Protein AF-A0A354GJG0-F1 (afdb_monomer)

Foldseek 3Di:
DDDDFDDDDPVDDDDPQHGPNHHDDFAKDKDWDWDQDPVRDTDIDIDIDTDDDD

Solvent-accessible surface area (backbone atoms only — not comparable to full-atom values): 3835 Å² total; per-residue (Å²): 140,82,82,89,61,80,86,73,53,94,90,49,82,68,87,87,59,57,36,94,90,38,79,58,77,70,44,81,45,78,51,76,46,80,45,69,46,100,86,70,50,78,44,80,49,71,53,72,51,72,47,84,80,131

Mean predicted aligned error: 5.6 Å

Nearest PDB structures (foldseek):
  1or0-assembly2_D  TM=5.154E-01  e=3.655E-01  Pseudomonas sp. SY-77-1
  4e57-assembly1_A  TM=5.131E-01  e=4.413E-01  Pseudomonas sp. 130
  8a5d-assembly1_X  TM=4.888E-01  e=3.292E+00  Thermochaetoides thermophila
  8a5p-assembly1_X  TM=3.520E-01  e=1.367E+00  Thermochaetoides thermophila
  8a5q-assembly1_X  TM=3.515E-01  e=2.405E+00  Thermochaetoides thermophila

Structure (mmCIF, N/CA/C/O backbone):
data_AF-A0A354GJG0-F1
#
_entry.id   AF-A0A354GJG0-F1
#
loop_
_atom_site.group_PDB
_atom_site.id
_atom_site.type_symbol
_atom_site.label_atom_id
_atom_site.label_alt_id
_atom_site.label_comp_id
_atom_site.label_asym_id
_atom_site.label_entity_id
_atom_site.label_seq_id
_atom_site.pdbx_PDB_ins_code
_atom_site.Cartn_x
_atom_site.Cartn_y
_atom_site.Cartn_z
_atom_site.occupancy
_atom_site.B_iso_or_equiv
_atom_site.auth_seq_id
_atom_site.auth_comp_id
_atom_site.auth_asym_id
_atom_site.auth_atom_id
_atom_site.pdbx_PDB_model_num
ATOM 1 N N . TYR A 1 1 ? -5.086 16.517 -7.875 1.00 48.31 1 TYR A N 1
ATOM 2 C CA . TYR A 1 1 ? -5.524 15.481 -8.830 1.00 48.31 1 TYR A CA 1
ATOM 3 C C . TYR A 1 1 ? -4.583 14.299 -8.690 1.00 48.31 1 TYR A C 1
ATOM 5 O O . TYR A 1 1 ? -3.395 14.478 -8.903 1.00 48.31 1 TYR A O 1
ATOM 13 N N . GLY A 1 2 ? -5.076 13.151 -8.225 1.00 70.06 2 GLY A N 1
ATOM 14 C CA . GLY A 1 2 ? -4.290 11.918 -8.102 1.00 70.06 2 GLY A CA 1
ATOM 15 C C . GLY A 1 2 ? -4.758 10.894 -9.131 1.00 70.06 2 GLY A C 1
ATOM 16 O O . GLY A 1 2 ? -5.916 10.930 -9.548 1.00 70.06 2 GLY A O 1
ATOM 17 N N . LYS A 1 3 ? -3.871 9.993 -9.554 1.00 79.88 3 LYS A N 1
ATOM 18 C CA . LYS A 1 3 ? -4.232 8.872 -10.427 1.00 79.88 3 LYS A CA 1
ATOM 19 C C . LYS A 1 3 ? -4.682 7.703 -9.554 1.00 79.88 3 LYS A C 1
ATOM 21 O O . LYS A 1 3 ? -3.970 7.329 -8.631 1.00 79.88 3 LYS A O 1
ATOM 26 N N . PHE A 1 4 ? -5.854 7.135 -9.829 1.00 82.81 4 PHE A N 1
ATOM 27 C CA . PHE A 1 4 ? -6.276 5.894 -9.179 1.00 82.81 4 PHE A CA 1
ATOM 28 C C . PHE A 1 4 ? -5.417 4.736 -9.693 1.00 82.81 4 PHE A C 1
ATOM 30 O O . PHE A 1 4 ? -5.267 4.564 -10.903 1.00 82.81 4 PHE A O 1
ATOM 37 N N . ILE A 1 5 ? -4.837 3.976 -8.766 1.00 84.69 5 ILE A N 1
ATOM 38 C CA . ILE A 1 5 ? -3.851 2.938 -9.072 1.00 84.69 5 ILE A CA 1
ATOM 39 C C . ILE A 1 5 ? -4.451 1.548 -8.900 1.00 84.69 5 ILE A C 1
ATOM 41 O O . ILE A 1 5 ? -4.374 0.728 -9.815 1.00 84.69 5 ILE A O 1
ATOM 45 N N . ALA A 1 6 ? -5.030 1.299 -7.727 1.00 83.81 6 ALA A N 1
ATOM 46 C CA . ALA A 1 6 ? -5.626 0.030 -7.352 1.00 83.81 6 ALA A CA 1
ATOM 47 C C . ALA A 1 6 ? -6.620 0.235 -6.199 1.00 83.81 6 ALA A C 1
ATOM 49 O O . ALA A 1 6 ? -6.500 1.175 -5.410 1.00 83.81 6 ALA A O 1
ATOM 50 N N . SER A 1 7 ? -7.586 -0.675 -6.085 1.00 82.69 7 SER A N 1
ATOM 51 C CA . SER A 1 7 ? -8.418 -0.844 -4.895 1.00 82.69 7 SER A CA 1
ATOM 52 C C . SER A 1 7 ? -8.325 -2.302 -4.479 1.00 82.69 7 SER A C 1
ATOM 54 O O . SER A 1 7 ? -8.515 -3.196 -5.299 1.00 82.69 7 SER A O 1
ATOM 56 N N . THR A 1 8 ? -8.002 -2.532 -3.212 1.00 81.38 8 THR A N 1
ATOM 57 C CA . THR A 1 8 ? -7.983 -3.864 -2.611 1.00 81.38 8 THR A CA 1
ATOM 58 C C . THR A 1 8 ? -8.838 -3.859 -1.354 1.00 81.38 8 THR A C 1
ATOM 60 O O . THR A 1 8 ? -9.081 -2.813 -0.745 1.00 81.38 8 THR A O 1
ATOM 63 N N . ASN A 1 9 ? -9.319 -5.037 -0.980 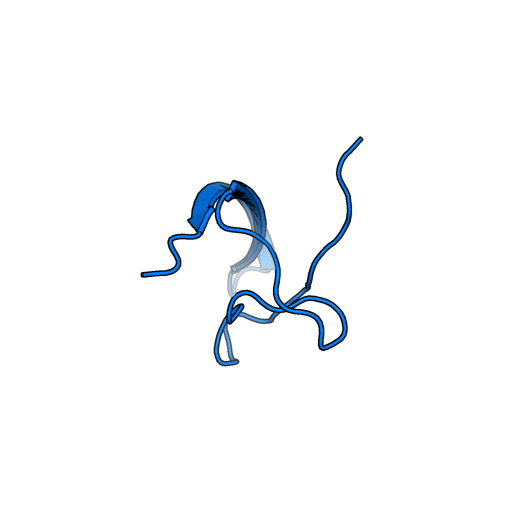1.00 76.94 9 ASN A N 1
AT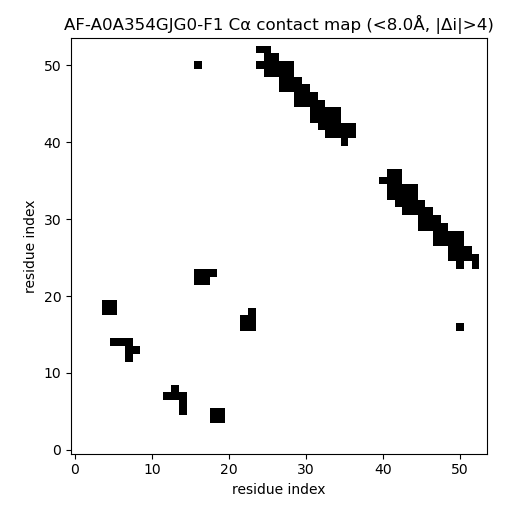OM 64 C CA . ASN A 1 9 ? -10.001 -5.244 0.283 1.00 76.94 9 ASN A CA 1
ATOM 65 C C . ASN A 1 9 ? -8.984 -5.769 1.298 1.00 76.94 9 ASN A C 1
ATOM 67 O O . ASN A 1 9 ? -8.135 -6.584 0.954 1.00 76.94 9 ASN A O 1
ATOM 71 N N . LEU A 1 10 ? -9.126 -5.382 2.562 1.00 72.00 10 LEU A N 1
ATOM 72 C CA . LEU A 1 10 ? -8.282 -5.853 3.667 1.00 72.00 10 LEU A CA 1
ATOM 73 C C . LEU A 1 10 ? -8.343 -7.374 3.876 1.00 72.00 10 LEU A C 1
ATOM 75 O O . LEU A 1 10 ? -7.522 -7.930 4.595 1.00 72.00 10 LEU A O 1
ATOM 79 N N . LYS A 1 11 ? -9.334 -8.046 3.277 1.00 73.69 11 LYS A N 1
ATOM 80 C CA . LYS A 1 11 ? -9.471 -9.508 3.291 1.00 73.69 11 LYS A CA 1
ATOM 81 C C . LYS A 1 11 ? -8.561 -10.226 2.288 1.00 73.69 11 LYS A C 1
ATOM 83 O O . LYS A 1 11 ? -8.360 -11.426 2.435 1.00 73.69 11 LYS A O 1
ATOM 88 N N . ASN A 1 12 ? -8.051 -9.522 1.281 1.00 74.44 12 ASN A N 1
ATOM 89 C CA . ASN A 1 12 ? -7.176 -10.086 0.257 1.00 74.44 12 ASN A CA 1
ATOM 90 C C . ASN A 1 12 ? -5.719 -9.698 0.533 1.00 74.44 12 ASN A C 1
ATOM 92 O O . ASN A 1 12 ? -5.455 -8.752 1.278 1.00 74.44 12 ASN A O 1
ATOM 96 N N . SER A 1 13 ? -4.775 -10.397 -0.112 1.00 73.00 13 SER A N 1
ATOM 97 C CA . SER A 1 13 ? -3.406 -9.885 -0.255 1.00 73.00 13 SER A CA 1
ATOM 98 C C . SER A 1 13 ? -3.499 -8.448 -0.766 1.00 73.00 13 SER A C 1
ATOM 100 O O . SER A 1 13 ? -4.280 -8.174 -1.679 1.00 73.00 13 SER A O 1
ATOM 102 N N . GLY A 1 14 ? -2.801 -7.527 -0.104 1.00 79.88 14 GLY A N 1
ATOM 103 C CA . GLY A 1 14 ? -2.885 -6.095 -0.370 1.00 79.88 14 GLY A CA 1
ATOM 104 C C . GLY A 1 14 ? -2.416 -5.706 -1.777 1.00 79.88 14 GLY A C 1
ATOM 105 O O . GLY A 1 14 ? -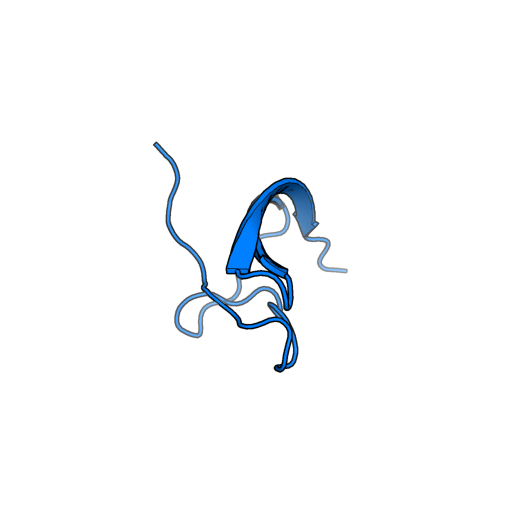2.499 -6.467 -2.735 1.00 79.88 14 GLY A O 1
ATOM 106 N N . TRP A 1 15 ? -1.926 -4.482 -1.924 1.00 86.75 15 TRP A N 1
ATOM 107 C CA . TRP A 1 15 ? -1.361 -4.049 -3.197 1.00 86.75 15 TRP A CA 1
ATOM 108 C C . TRP A 1 15 ? 0.096 -4.511 -3.334 1.00 86.75 15 TRP A C 1
ATOM 110 O O . TRP A 1 15 ? 0.893 -4.304 -2.424 1.00 86.75 15 TRP A O 1
ATOM 120 N N . ASP A 1 16 ? 0.435 -5.127 -4.465 1.00 81.88 16 ASP A N 1
ATOM 121 C CA . ASP A 1 16 ? 1.740 -5.743 -4.754 1.00 81.88 16 ASP A CA 1
ATOM 122 C C . ASP A 1 16 ? 2.709 -4.824 -5.522 1.00 81.88 16 ASP A C 1
ATOM 124 O O . ASP A 1 16 ? 3.802 -5.241 -5.898 1.00 81.88 16 ASP A O 1
ATOM 128 N N . GLY A 1 17 ? 2.328 -3.568 -5.773 1.00 84.94 17 GLY A N 1
ATOM 129 C CA . GLY A 1 17 ? 3.139 -2.631 -6.555 1.00 84.94 17 GLY A CA 1
ATOM 130 C C . GLY A 1 17 ? 2.821 -2.615 -8.055 1.00 84.94 17 GLY A C 1
ATOM 131 O O . GLY A 1 17 ? 3.571 -2.005 -8.827 1.00 84.94 17 GLY A O 1
ATOM 132 N N . THR A 1 18 ? 1.730 -3.262 -8.488 1.00 85.50 18 THR A N 1
ATOM 133 C CA . THR A 1 18 ? 1.296 -3.301 -9.896 1.00 85.50 18 THR A CA 1
ATOM 134 C C . THR A 1 18 ? -0.038 -2.584 -10.138 1.00 85.50 18 THR A C 1
ATOM 136 O O . THR A 1 18 ? -0.954 -2.612 -9.323 1.00 85.50 18 THR A O 1
ATOM 139 N N . SER A 1 19 ? -0.188 -1.910 -11.276 1.00 86.50 19 SER A N 1
ATOM 140 C CA . SER A 1 19 ? -1.439 -1.256 -11.686 1.00 86.50 19 SER A CA 1
ATOM 141 C C . SER A 1 19 ? -1.826 -1.695 -13.086 1.00 86.50 19 SER A C 1
ATOM 143 O O . SER A 1 19 ? -1.046 -1.530 -14.023 1.00 86.50 19 SER A O 1
ATOM 145 N N . ASN A 1 20 ? -3.027 -2.265 -13.241 1.00 83.50 20 ASN A N 1
ATOM 146 C CA . ASN A 1 20 ? -3.500 -2.843 -14.507 1.00 83.50 20 ASN A CA 1
ATOM 147 C C . ASN A 1 20 ? -2.469 -3.787 -15.165 1.00 83.50 20 ASN A C 1
ATOM 149 O O . ASN A 1 20 ? -2.243 -3.729 -16.373 1.00 83.50 20 ASN A O 1
ATOM 153 N N . GLY A 1 21 ? -1.798 -4.620 -14.361 1.00 83.19 21 GLY A N 1
ATOM 154 C CA . GLY A 1 21 ? -0.772 -5.555 -14.839 1.00 83.19 21 GLY A CA 1
ATOM 155 C C . GLY A 1 21 ? 0.561 -4.909 -15.233 1.00 83.19 21 GLY A C 1
ATOM 156 O O . GLY A 1 21 ? 1.433 -5.596 -15.753 1.00 83.19 21 GLY A O 1
ATOM 157 N N . LYS A 1 22 ? 0.739 -3.602 -14.998 1.00 86.12 22 LYS A N 1
ATOM 158 C CA . LYS A 1 22 ? 2.013 -2.898 -15.184 1.00 86.12 22 LYS A CA 1
ATOM 159 C C . LYS A 1 22 ? 2.679 -2.623 -13.851 1.00 86.12 22 LYS A C 1
ATOM 161 O O . LYS A 1 22 ? 2.050 -2.138 -12.913 1.00 86.12 22 LYS A O 1
ATOM 166 N N . GLU A 1 23 ? 3.971 -2.878 -13.800 1.00 88.56 23 GLU A N 1
ATOM 167 C CA . GLU A 1 23 ? 4.812 -2.524 -12.670 1.00 88.56 23 GLU A CA 1
ATOM 168 C C . GLU A 1 23 ? 4.938 -1.007 -12.539 1.00 88.56 23 GLU A C 1
ATOM 170 O O . GLU A 1 23 ? 5.221 -0.308 -13.515 1.00 88.56 23 GLU A O 1
ATOM 175 N N . LEU A 1 24 ? 4.699 -0.493 -11.335 1.00 88.38 24 LEU A N 1
ATOM 176 C CA . LEU A 1 24 ? 4.855 0.928 -11.058 1.00 88.38 24 LEU A CA 1
ATOM 177 C C . LEU A 1 24 ? 6.271 1.269 -10.578 1.00 88.38 24 LEU A C 1
ATOM 179 O O . LEU A 1 24 ? 6.921 0.424 -9.953 1.00 88.38 24 LEU A O 1
ATOM 183 N N . PRO A 1 25 ? 6.755 2.494 -10.857 1.00 88.19 25 PRO A N 1
ATOM 184 C CA . PRO A 1 25 ? 8.095 2.924 -10.474 1.00 88.19 25 PRO A CA 1
ATOM 185 C C . PRO A 1 25 ? 8.281 2.975 -8.954 1.00 88.19 25 PRO A C 1
ATOM 187 O O . PRO A 1 25 ? 7.319 3.044 -8.189 1.00 88.19 25 PRO A O 1
ATOM 190 N N . SER A 1 26 ? 9.539 2.966 -8.519 1.00 90.38 26 SER A N 1
ATOM 191 C CA . SER A 1 26 ? 9.883 3.239 -7.125 1.00 90.38 26 SER A CA 1
ATOM 192 C C . SER A 1 26 ? 9.652 4.728 -6.847 1.00 90.38 26 SER A C 1
ATOM 194 O O . SER A 1 26 ? 10.380 5.564 -7.373 1.00 90.38 26 SER A O 1
ATOM 196 N N . ASP A 1 27 ? 8.586 5.046 -6.113 1.00 89.31 27 ASP A N 1
ATOM 197 C CA . ASP A 1 27 ? 8.105 6.412 -5.857 1.00 89.31 27 ASP A CA 1
ATOM 198 C C . ASP A 1 27 ? 7.230 6.426 -4.587 1.00 89.31 27 ASP A C 1
ATOM 200 O O . ASP A 1 27 ? 6.988 5.375 -3.982 1.00 89.31 27 ASP A O 1
ATOM 204 N N . ASP A 1 28 ? 6.742 7.594 -4.182 1.00 90.62 28 ASP A N 1
ATOM 205 C CA . ASP A 1 28 ? 5.783 7.760 -3.093 1.00 90.62 28 ASP A CA 1
ATOM 206 C C . ASP A 1 28 ? 4.338 7.537 -3.559 1.00 90.62 28 ASP A C 1
ATOM 208 O O . ASP A 1 28 ? 3.859 8.104 -4.543 1.00 90.62 28 ASP A O 1
ATOM 212 N N . TYR A 1 29 ? 3.609 6.713 -2.808 1.00 89.06 29 TYR A N 1
ATOM 213 C CA . TYR A 1 29 ? 2.233 6.331 -3.098 1.00 89.06 29 TYR A CA 1
ATOM 214 C C . TYR A 1 29 ? 1.317 6.686 -1.937 1.00 89.06 29 TYR A C 1
ATOM 216 O O . TYR A 1 29 ? 1.566 6.331 -0.787 1.00 89.06 29 TYR A O 1
ATOM 224 N N . TRP A 1 30 ? 0.205 7.347 -2.254 1.00 90.50 30 TRP A N 1
ATOM 225 C CA . TRP A 1 30 ? -0.833 7.698 -1.291 1.00 90.50 30 TRP A CA 1
ATOM 226 C C . TRP A 1 30 ? -1.942 6.659 -1.297 1.00 90.50 30 TRP A C 1
ATOM 228 O O . TRP A 1 30 ? -2.374 6.190 -2.351 1.00 90.50 30 TRP A O 1
ATOM 238 N N . PHE A 1 31 ? -2.459 6.356 -0.112 1.00 88.94 31 PHE A N 1
ATOM 239 C CA . PHE A 1 31 ? -3.571 5.438 0.055 1.00 88.94 31 PHE A CA 1
ATOM 240 C C . PHE A 1 31 ? -4.649 6.028 0.965 1.00 88.94 31 PHE A C 1
ATOM 242 O O . PHE A 1 31 ? -4.396 6.871 1.830 1.00 88.94 31 PHE A O 1
ATOM 249 N N . LYS A 1 32 ? -5.878 5.557 0.758 1.00 89.38 32 LYS A N 1
ATOM 250 C CA . LYS A 1 32 ? -7.044 5.880 1.576 1.00 89.38 32 LYS A CA 1
ATOM 251 C C . LYS A 1 32 ? -7.803 4.598 1.881 1.00 89.38 32 LYS A C 1
ATOM 253 O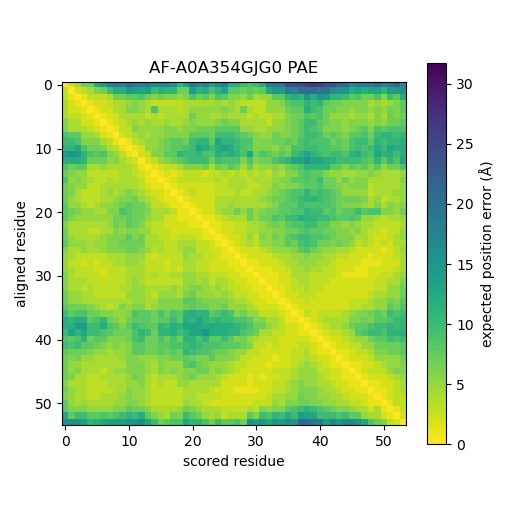 O . LYS A 1 32 ? -8.230 3.898 0.969 1.00 89.38 32 LYS A O 1
ATOM 258 N N . ILE A 1 33 ? -7.984 4.317 3.163 1.00 88.31 33 ILE A N 1
ATOM 259 C CA . ILE A 1 33 ? -8.721 3.167 3.680 1.00 88.31 33 ILE A CA 1
ATOM 260 C C . ILE A 1 33 ? -10.038 3.675 4.250 1.00 88.31 33 ILE A C 1
ATOM 262 O O . ILE A 1 33 ? -10.061 4.657 4.991 1.00 88.31 33 ILE A O 1
ATOM 266 N N . ASN A 1 34 ? -11.128 2.994 3.911 1.00 88.88 34 ASN A N 1
ATOM 267 C CA . ASN A 1 34 ? -12.410 3.149 4.582 1.00 88.88 34 ASN A CA 1
ATOM 2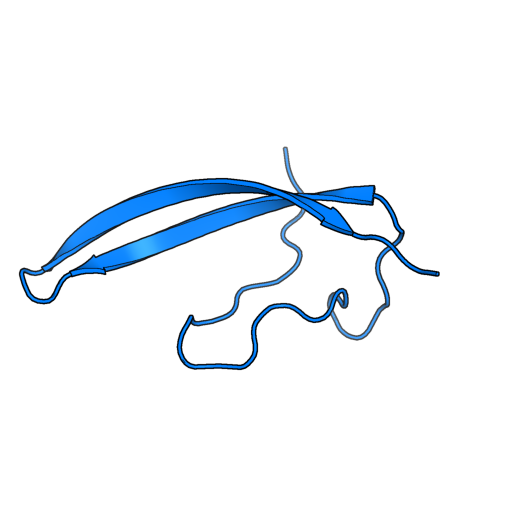68 C C . ASN A 1 34 ? -12.687 1.878 5.391 1.00 88.88 34 ASN A C 1
ATOM 270 O O . ASN A 1 34 ? -12.924 0.817 4.815 1.00 88.88 34 ASN A O 1
ATOM 274 N N . LEU A 1 35 ? -12.607 1.983 6.713 1.00 87.38 35 LEU A N 1
ATOM 275 C CA . LEU A 1 35 ? -12.879 0.904 7.653 1.00 87.38 35 LEU A CA 1
ATOM 276 C C . LEU A 1 35 ? -14.310 1.040 8.156 1.00 87.38 35 LEU A C 1
ATOM 278 O O . LEU A 1 35 ? -14.686 2.091 8.664 1.00 87.38 35 LEU A O 1
ATOM 282 N N . ILE A 1 36 ? -15.089 -0.029 8.048 1.00 88.19 36 ILE A N 1
ATOM 283 C CA . ILE A 1 36 ? -16.444 -0.083 8.593 1.00 88.19 36 ILE A CA 1
ATOM 284 C C . ILE A 1 36 ? -16.398 -0.999 9.807 1.00 88.19 36 ILE A C 1
ATOM 286 O O . ILE A 1 36 ? -16.095 -2.187 9.684 1.00 88.19 36 ILE A O 1
ATOM 290 N N . ASP A 1 37 ? -16.646 -0.434 10.983 1.00 85.44 37 ASP A N 1
ATOM 291 C CA . ASP A 1 37 ? -16.726 -1.203 12.223 1.00 85.44 37 ASP A CA 1
ATOM 292 C C . ASP A 1 37 ? -18.035 -2.016 12.274 1.00 85.44 37 ASP A C 1
ATOM 294 O O . ASP A 1 37 ? -18.996 -1.729 11.558 1.00 85.44 37 ASP A O 1
ATOM 298 N N . LYS A 1 38 ? -18.110 -3.022 13.150 1.00 85.88 38 LYS A N 1
ATOM 299 C CA . LYS A 1 38 ? -19.299 -3.867 13.361 1.00 85.88 38 LYS A CA 1
ATOM 300 C C . LYS A 1 38 ? -20.537 -3.063 13.771 1.00 85.88 38 LYS A C 1
ATOM 302 O O . LYS A 1 38 ? -21.654 -3.523 13.569 1.00 85.88 38 LYS A O 1
ATOM 307 N N . SER A 1 39 ? -20.333 -1.869 14.327 1.00 90.69 39 SER A N 1
ATOM 308 C CA . SER A 1 39 ? -21.377 -0.895 14.667 1.00 90.69 39 SER A CA 1
ATOM 309 C C . SER A 1 39 ? -21.918 -0.105 13.461 1.00 90.69 39 SER A C 1
ATOM 311 O O . SER A 1 39 ? -22.846 0.681 13.621 1.00 90.69 39 SER A O 1
ATOM 313 N N . GLY A 1 40 ? -21.347 -0.282 12.262 1.00 87.94 40 GLY A N 1
ATOM 314 C CA . GLY A 1 40 ? -21.706 0.459 11.046 1.00 87.94 40 GLY A CA 1
ATOM 315 C C . GLY A 1 40 ? -21.020 1.823 10.913 1.00 87.94 40 GLY A C 1
ATOM 316 O O . GLY A 1 40 ? -21.327 2.583 9.996 1.00 87.94 40 GLY A O 1
ATOM 317 N N . LYS A 1 41 ? -20.090 2.159 11.815 1.00 91.19 41 LYS A N 1
ATOM 318 C CA . LYS A 1 41 ? -19.354 3.424 11.771 1.00 91.19 41 LYS A CA 1
ATOM 319 C C . LYS A 1 41 ? -18.193 3.354 10.777 1.00 91.19 41 LYS A C 1
ATOM 321 O O . LYS A 1 41 ? -17.346 2.466 10.872 1.00 91.19 41 LYS A O 1
ATOM 326 N N . ASN A 1 42 ? -18.144 4.330 9.870 1.00 90.81 42 ASN A N 1
ATOM 327 C CA . ASN A 1 42 ? -17.058 4.494 8.905 1.00 90.81 42 ASN A CA 1
ATOM 328 C C . ASN A 1 42 ? -15.892 5.274 9.521 1.00 90.81 42 ASN A C 1
ATOM 330 O O . ASN A 1 42 ? -16.080 6.349 10.093 1.00 90.81 42 ASN A O 1
ATOM 334 N N . TYR A 1 43 ? -14.684 4.765 9.326 1.00 89.69 43 TYR A N 1
ATOM 335 C CA . TYR A 1 43 ? -13.431 5.398 9.700 1.00 89.69 43 TYR A CA 1
ATOM 336 C C . TYR A 1 43 ? -12.549 5.518 8.467 1.00 89.69 43 TYR A C 1
ATOM 338 O O . TYR A 1 43 ? -12.219 4.527 7.817 1.00 89.69 43 TYR A O 1
ATOM 346 N N . PHE A 1 44 ? -12.144 6.744 8.157 1.00 89.88 44 PHE A N 1
ATOM 347 C CA . PHE A 1 44 ? -11.226 7.004 7.059 1.00 89.88 44 PHE A CA 1
ATOM 348 C C . PHE A 1 44 ? -9.807 7.133 7.596 1.00 89.88 44 PHE A C 1
ATOM 350 O O . PHE A 1 44 ? -9.555 7.928 8.499 1.00 89.88 44 PHE A O 1
ATOM 357 N N . HIS A 1 45 ? -8.884 6.376 7.014 1.00 88.81 45 HIS A N 1
ATOM 358 C CA . HIS A 1 45 ? -7.460 6.500 7.285 1.00 88.81 45 HIS A CA 1
ATOM 359 C C . HIS A 1 45 ? -6.729 6.793 5.980 1.00 88.81 45 HIS A C 1
ATOM 361 O O . HIS A 1 45 ? -6.863 6.049 5.012 1.00 88.81 45 HIS A O 1
ATOM 367 N N . ASN A 1 46 ? -5.976 7.887 5.951 1.00 91.00 46 ASN A N 1
ATOM 368 C CA . ASN A 1 46 ? -5.190 8.286 4.792 1.00 91.00 46 ASN A CA 1
ATOM 369 C C . ASN A 1 46 ? -3.717 8.264 5.191 1.00 91.00 46 ASN A C 1
ATOM 371 O O . ASN A 1 46 ? -3.379 8.698 6.292 1.00 91.00 46 ASN A O 1
ATOM 375 N N . GLY A 1 47 ? -2.856 7.816 4.290 1.00 91.38 47 GLY A N 1
ATOM 376 C CA . GLY A 1 47 ? -1.416 7.795 4.508 1.00 91.38 47 GLY A CA 1
ATOM 377 C C . GLY A 1 47 ? -0.662 7.732 3.190 1.00 91.38 47 GLY A C 1
ATOM 378 O O . GLY A 1 47 ? -1.262 7.756 2.112 1.00 91.38 47 GLY A O 1
ATOM 379 N N . HIS A 1 48 ? 0.658 7.650 3.284 1.00 91.56 48 HIS A N 1
ATOM 380 C CA . HIS A 1 48 ? 1.521 7.377 2.146 1.00 91.56 48 HIS A CA 1
ATOM 381 C C . HIS A 1 48 ? 2.637 6.418 2.550 1.00 91.56 48 HIS A C 1
ATOM 383 O O . HIS A 1 48 ? 2.954 6.279 3.732 1.00 91.56 48 HIS A O 1
ATOM 389 N N . PHE A 1 49 ? 3.201 5.740 1.563 1.00 89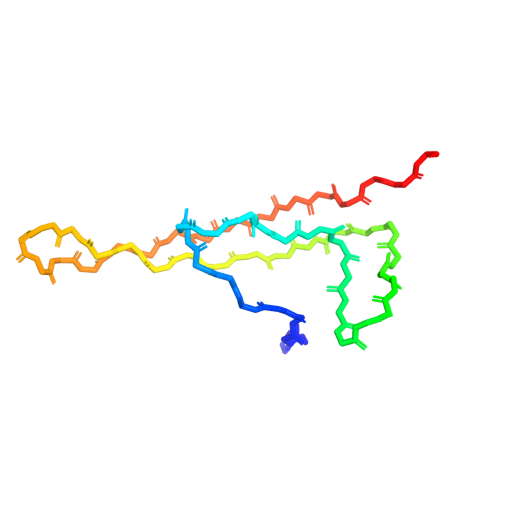.81 49 PHE A N 1
ATOM 390 C CA . PHE A 1 49 ? 4.390 4.913 1.709 1.00 89.81 49 PHE A CA 1
ATOM 391 C C . PHE A 1 49 ? 5.206 4.999 0.424 1.00 89.81 49 PHE A C 1
ATOM 39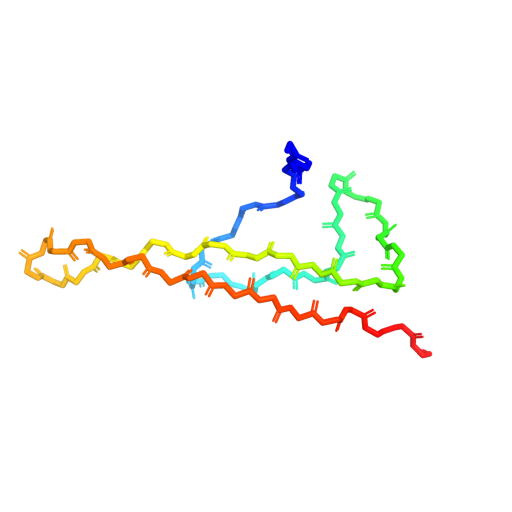3 O O . PHE A 1 49 ? 4.652 5.173 -0.662 1.00 89.81 49 PHE A O 1
ATOM 400 N N . SER A 1 50 ? 6.518 4.842 0.545 1.00 90.06 50 SER A N 1
ATOM 401 C CA . SER A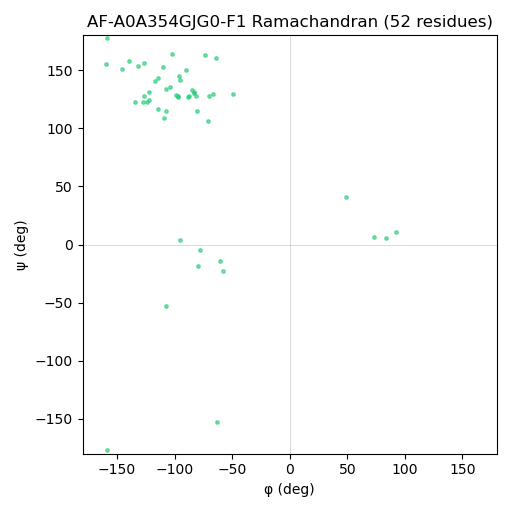 1 50 ? 7.406 4.779 -0.611 1.00 90.06 50 SER A CA 1
ATOM 402 C C . SER A 1 50 ? 7.519 3.328 -1.076 1.00 90.06 50 SER A C 1
ATOM 404 O O . SER A 1 50 ? 7.819 2.430 -0.284 1.00 90.06 50 SER A O 1
ATOM 406 N N . LEU A 1 51 ? 7.267 3.076 -2.359 1.00 88.69 51 LEU A N 1
ATOM 407 C CA . LEU A 1 51 ? 7.506 1.772 -2.967 1.00 88.69 51 LEU A CA 1
ATOM 408 C C . LEU A 1 51 ? 8.992 1.669 -3.296 1.00 88.69 51 LEU A C 1
ATOM 410 O O . LEU A 1 51 ? 9.481 2.398 -4.154 1.00 88.69 51 LEU A O 1
ATOM 414 N N . LEU A 1 52 ? 9.709 0.757 -2.644 1.00 85.38 52 LEU A N 1
ATOM 415 C CA . LEU A 1 52 ? 11.113 0.468 -2.941 1.00 85.38 52 LEU A CA 1
ATOM 416 C C . LEU A 1 52 ? 11.212 -0.783 -3.821 1.00 85.38 52 LEU A C 1
ATOM 418 O O . LEU A 1 52 ? 10.666 -1.828 -3.472 1.00 85.38 52 LEU A O 1
ATOM 422 N N . ARG A 1 53 ? 11.935 -0.688 -4.941 1.00 79.56 53 ARG A N 1
ATOM 423 C CA . ARG A 1 53 ? 12.329 -1.834 -5.777 1.00 79.56 53 ARG A CA 1
ATOM 424 C C . ARG A 1 53 ? 13.853 -1.957 -5.709 1.00 79.56 53 ARG A C 1
ATOM 426 O O . ARG A 1 53 ? 14.540 -1.011 -6.084 1.00 79.56 53 ARG A O 1
ATOM 433 N N . LYS A 1 54 ? 14.368 -3.067 -5.178 1.00 71.19 54 LYS A N 1
ATOM 434 C CA . LYS A 1 54 ? 15.805 -3.355 -5.058 1.00 71.19 54 LYS A CA 1
ATOM 435 C C . LYS A 1 54 ? 16.166 -4.572 -5.894 1.00 71.19 54 LYS A C 1
ATOM 437 O O . LYS A 1 54 ? 15.312 -5.481 -5.960 1.00 71.19 54 LYS A O 1
#

Secondary structure (DSSP, 8-state):
---------TTS----SEETTEEPPSSEEEEEEEEE-TTS-EEEEEEEEE----

Radius of gyration: 13.06 Å; Cα contacts (8 Å, |Δi|>4): 61; chains: 1; bounding box: 38×26×30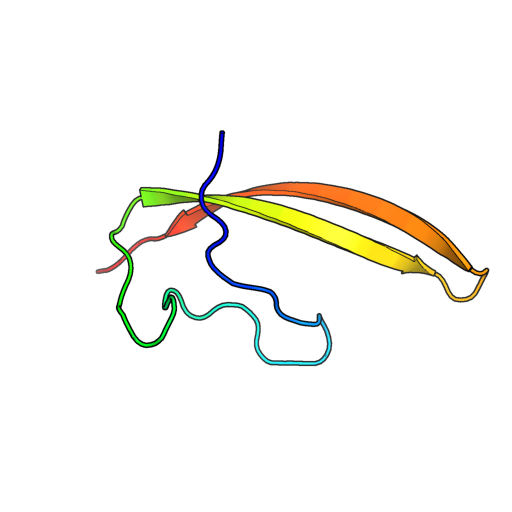 Å

pLDDT: mean 84.57, std 7.56, range [48.31, 91.56]

Sequence (54 aa):
YGKFIASTNLKNSGWDGTSNGKELPSDDYWFKINLIDKSGKNYFHNGHFSLLRK